Protein AF-A0A969I1M7-F1 (afdb_monomer)

Mean predicted aligned error: 9.55 Å

Secondary structure (DSSP, 8-state):
-------PPPPPHHHHHHHHHHHHHTSSS----GGGG-SHHHHHHHHHHHTSTT--GGGG-

Foldseek 3Di:
DDDDPPPPPDDDPVRVQVVQQVVQCPDVVRDHDCVVLDDPVSVVVVVVVLPDPVNCPNVPD

pLDDT: mean 82.63, std 17.62, range [41.69, 97.75]

Nearest PDB structures (foldseek):
  7scf-assembly2_B  TM=9.645E-01  e=2.495E-03  Mycobacterium tuberculosis
  4pim-assembly1_A  TM=8.419E-01  e=3.542E-03  Mycolicibacterium smegmatis

Structure (mmCIF, N/CA/C/O backbone):
data_AF-A0A969I1M7-F1
#
_entry.id   AF-A0A969I1M7-F1
#
loop_
_atom_site.group_PDB
_atom_site.id
_atom_site.type_symbol
_atom_site.label_atom_id
_atom_site.label_alt_id
_atom_site.label_comp_id
_atom_site.label_asym_id
_atom_site.label_entity_id
_atom_site.label_seq_id
_atom_site.pdbx_PDB_ins_code
_atom_site.Cartn_x
_atom_site.Cartn_y
_atom_site.Cartn_z
_atom_site.occupancy
_atom_site.B_iso_or_equiv
_atom_site.auth_seq_id
_atom_site.auth_comp_id
_atom_site.auth_asym_id
_atom_site.auth_atom_id
_atom_site.pdbx_PDB_model_num
ATOM 1 N N . MET A 1 1 ? 33.250 23.561 -29.599 1.00 43.69 1 MET A N 1
ATOM 2 C CA . MET A 1 1 ? 33.106 22.403 -28.691 1.00 43.69 1 MET A CA 1
ATOM 3 C C . MET A 1 1 ? 32.161 22.795 -27.562 1.00 43.69 1 MET A C 1
ATOM 5 O O . MET A 1 1 ? 32.612 23.363 -26.581 1.00 43.69 1 MET A O 1
ATOM 9 N N . ALA A 1 2 ? 30.853 22.587 -27.720 1.00 41.69 2 ALA A N 1
ATOM 10 C CA . ALA A 1 2 ? 29.877 22.839 -26.660 1.00 41.69 2 ALA A CA 1
ATOM 11 C C . ALA A 1 2 ? 29.302 21.485 -26.244 1.00 41.69 2 ALA A C 1
ATOM 13 O O . ALA A 1 2 ? 28.598 20.842 -27.020 1.00 41.69 2 ALA A O 1
ATOM 14 N N . LYS A 1 3 ? 29.685 21.013 -25.054 1.00 48.84 3 LYS A N 1
ATOM 15 C CA . LYS A 1 3 ? 29.093 19.827 -24.434 1.00 48.84 3 LYS A CA 1
ATOM 16 C C . LYS A 1 3 ? 27.641 20.180 -24.110 1.00 48.84 3 LYS A C 1
ATOM 18 O O . LYS A 1 3 ? 27.402 20.969 -23.204 1.00 48.84 3 LYS A O 1
ATOM 23 N N . HIS A 1 4 ? 26.696 19.646 -24.877 1.00 50.81 4 HIS A N 1
ATOM 24 C CA . HIS A 1 4 ? 25.293 19.640 -24.476 1.00 50.81 4 HIS A CA 1
ATOM 25 C C . HIS A 1 4 ? 25.192 18.744 -23.232 1.00 50.81 4 HIS A C 1
ATOM 27 O O . HIS A 1 4 ? 25.634 17.594 -23.303 1.00 50.81 4 HIS A O 1
ATOM 33 N N . PRO A 1 5 ? 24.685 19.226 -22.086 1.00 54.00 5 PRO A N 1
ATOM 34 C CA . PRO A 1 5 ? 24.328 18.326 -21.005 1.00 54.00 5 PRO A CA 1
ATOM 35 C C . PRO A 1 5 ? 23.158 17.477 -21.506 1.00 54.00 5 PRO A C 1
ATOM 37 O O . PRO A 1 5 ? 22.091 18.001 -21.817 1.00 54.00 5 PRO A O 1
ATOM 40 N N . SER A 1 6 ? 23.371 16.171 -21.646 1.00 49.41 6 SER A N 1
ATOM 41 C CA . SER A 1 6 ? 22.296 15.223 -21.917 1.00 49.41 6 SER A CA 1
ATOM 42 C C . SER A 1 6 ? 21.356 15.217 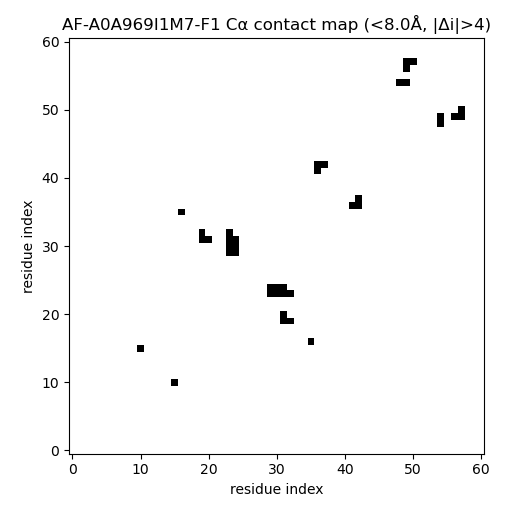-20.713 1.00 49.41 6 SER A C 1
ATOM 44 O O . SER A 1 6 ? 21.591 14.507 -19.737 1.00 49.41 6 SER A O 1
ATOM 46 N N . THR A 1 7 ? 20.312 16.041 -20.751 1.00 49.72 7 THR A N 1
ATOM 47 C CA . THR A 1 7 ? 19.194 15.942 -19.817 1.00 49.72 7 THR A CA 1
ATOM 48 C C . THR A 1 7 ? 18.470 14.643 -20.134 1.00 49.72 7 THR A C 1
ATOM 50 O O . THR A 1 7 ? 17.717 14.562 -21.101 1.00 49.72 7 THR A O 1
ATOM 53 N N . ILE A 1 8 ? 18.740 13.600 -19.351 1.00 57.69 8 ILE A N 1
ATOM 54 C CA . ILE A 1 8 ? 17.922 12.389 -19.365 1.00 57.69 8 ILE A CA 1
ATOM 55 C C . ILE A 1 8 ? 16.538 12.825 -18.860 1.00 57.69 8 ILE A C 1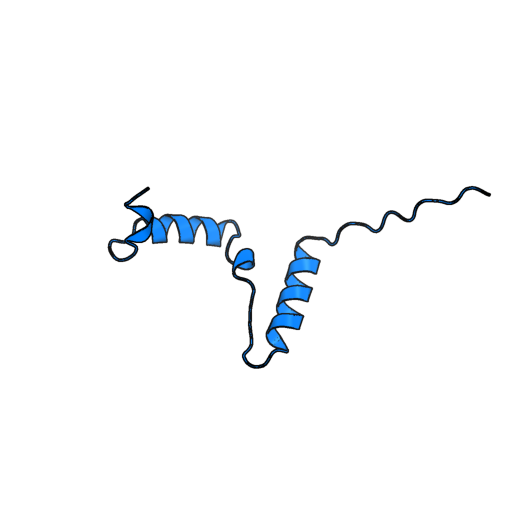
ATOM 57 O O . ILE A 1 8 ? 16.460 13.335 -17.738 1.00 57.69 8 ILE A O 1
ATOM 61 N N . PRO A 1 9 ? 15.461 12.708 -19.658 1.00 59.97 9 PRO A N 1
ATOM 62 C CA . PRO A 1 9 ? 14.131 13.002 -19.153 1.00 59.97 9 PRO A CA 1
ATOM 63 C C . PRO A 1 9 ? 13.837 12.050 -17.993 1.00 59.97 9 PRO A C 1
ATOM 65 O O . PRO A 1 9 ? 14.120 10.853 -18.074 1.00 59.97 9 PRO A O 1
ATOM 68 N N . ALA A 1 10 ? 13.296 12.588 -16.899 1.00 55.75 10 ALA A N 1
ATOM 69 C CA . ALA A 1 10 ? 12.787 11.752 -15.823 1.00 55.75 10 ALA A CA 1
ATOM 70 C C . ALA A 1 10 ? 11.752 10.772 -16.411 1.00 55.75 10 ALA A C 1
ATOM 72 O O . ALA A 1 10 ? 10.964 11.183 -17.270 1.00 55.75 10 ALA A O 1
ATOM 73 N N . PRO A 1 11 ? 11.756 9.492 -16.001 1.00 58.56 11 PRO A N 1
ATOM 74 C CA . PRO A 1 11 ? 10.799 8.526 -16.521 1.00 58.56 11 PRO A CA 1
ATOM 75 C C . PRO A 1 11 ? 9.375 9.017 -16.252 1.00 58.56 11 PRO A C 1
ATOM 77 O O . PRO A 1 11 ? 9.075 9.510 -15.159 1.00 58.56 11 PRO A O 1
ATOM 80 N N . ALA A 1 12 ? 8.490 8.881 -17.240 1.00 74.31 12 ALA A N 1
ATOM 81 C CA . ALA A 1 12 ? 7.080 9.170 -17.034 1.00 74.31 12 ALA A CA 1
ATOM 82 C C . ALA A 1 12 ? 6.528 8.234 -15.943 1.00 74.31 12 ALA A C 1
ATOM 84 O O . ALA A 1 12 ? 6.957 7.084 -15.817 1.00 74.31 12 ALA A O 1
ATOM 85 N N . LYS A 1 13 ? 5.556 8.704 -15.148 1.00 77.50 13 LYS A N 1
ATOM 86 C CA . LYS A 1 13 ? 4.953 7.923 -14.046 1.00 77.50 13 LYS A CA 1
ATOM 87 C C . LYS A 1 13 ? 4.463 6.539 -14.514 1.00 77.50 13 LYS A C 1
ATOM 89 O O . LYS A 1 13 ? 4.593 5.565 -13.779 1.00 77.50 13 LYS A O 1
ATOM 94 N N . THR A 1 14 ? 3.978 6.447 -15.753 1.00 84.50 14 THR A N 1
ATOM 95 C CA . THR A 1 14 ? 3.556 5.198 -16.406 1.00 84.50 14 THR A CA 1
ATOM 96 C C . THR A 1 14 ? 4.714 4.230 -16.649 1.00 84.50 14 THR A C 1
ATOM 98 O O . THR A 1 14 ? 4.576 3.041 -16.370 1.00 84.50 14 THR A O 1
ATOM 101 N N . ASP A 1 15 ? 5.871 4.721 -17.099 1.00 89.88 15 ASP A N 1
ATOM 102 C CA . ASP A 1 15 ? 7.052 3.884 -17.345 1.00 89.88 15 ASP A CA 1
ATOM 103 C C . ASP A 1 15 ? 7.621 3.350 -16.028 1.00 89.88 15 ASP A C 1
ATOM 105 O O . ASP A 1 15 ? 8.013 2.186 -15.926 1.00 89.88 15 ASP A O 1
ATOM 109 N N . ALA A 1 16 ? 7.619 4.186 -14.987 1.00 89.81 16 ALA A N 1
ATOM 110 C CA . ALA A 1 16 ? 8.028 3.780 -13.647 1.00 89.81 16 ALA A CA 1
ATOM 111 C C . ALA A 1 16 ? 7.113 2.679 -13.077 1.00 89.81 16 ALA A C 1
ATOM 113 O O . ALA A 1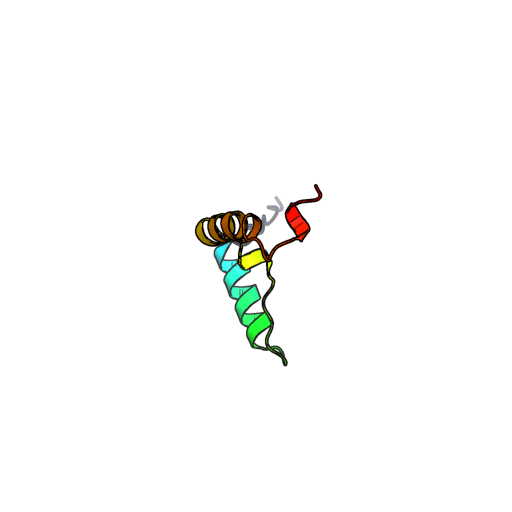 16 ? 7.612 1.697 -12.521 1.00 89.81 16 ALA A O 1
ATOM 114 N N . LEU A 1 17 ? 5.792 2.804 -13.262 1.00 91.69 17 LEU A N 1
ATOM 115 C CA . LEU A 1 17 ? 4.825 1.777 -12.869 1.00 91.69 17 LEU A CA 1
ATOM 116 C C . LEU A 1 17 ? 5.046 0.474 -13.646 1.00 91.69 17 LEU A C 1
ATOM 118 O O . LEU A 1 17 ? 5.184 -0.584 -13.033 1.00 91.69 17 LEU A O 1
ATOM 122 N N . ALA A 1 18 ? 5.117 0.543 -14.978 1.00 94.69 18 ALA A N 1
ATOM 123 C CA . ALA A 1 18 ? 5.269 -0.634 -15.832 1.00 94.69 18 ALA A CA 1
ATOM 124 C C . ALA A 1 18 ? 6.540 -1.426 -15.493 1.00 94.69 18 ALA A C 1
ATOM 126 O O . ALA A 1 18 ? 6.479 -2.643 -15.303 1.00 94.69 18 ALA A O 1
ATOM 127 N N . ASN A 1 19 ? 7.673 -0.736 -15.331 1.00 94.88 19 ASN A N 1
ATOM 128 C CA . ASN A 1 19 ? 8.933 -1.366 -14.936 1.00 94.88 19 ASN A CA 1
ATOM 129 C C . ASN A 1 19 ? 8.839 -1.994 -13.539 1.00 94.88 19 ASN A C 1
ATOM 131 O O . ASN A 1 19 ? 9.227 -3.146 -13.352 1.00 94.88 19 ASN A O 1
ATOM 135 N N . SER A 1 20 ? 8.253 -1.280 -12.570 1.00 93.56 20 SER A N 1
ATOM 136 C CA . SER A 1 20 ? 8.079 -1.794 -11.207 1.00 93.56 20 SER A CA 1
ATOM 137 C C . SER A 1 20 ? 7.204 -3.053 -11.158 1.00 93.56 20 SER A C 1
ATOM 139 O O . SER A 1 20 ? 7.527 -3.990 -10.423 1.00 93.56 20 SER A O 1
ATOM 141 N N . VAL A 1 21 ? 6.130 -3.102 -11.953 1.00 95.31 21 VAL A N 1
ATOM 142 C CA . VAL A 1 21 ? 5.256 -4.278 -12.078 1.00 95.31 21 VAL A CA 1
ATOM 143 C C . VAL A 1 21 ? 6.008 -5.441 -12.720 1.00 95.31 21 VAL A C 1
ATOM 145 O O . VAL A 1 21 ? 5.989 -6.546 -12.178 1.00 95.31 21 VAL A O 1
ATOM 148 N N . LEU A 1 22 ? 6.693 -5.210 -13.844 1.00 96.88 22 LEU A N 1
ATOM 149 C CA . LEU A 1 22 ? 7.438 -6.257 -14.550 1.00 96.88 22 LEU A CA 1
ATOM 150 C C . LEU A 1 22 ? 8.504 -6.899 -13.654 1.00 96.88 22 LEU A C 1
ATOM 152 O O . LEU A 1 22 ? 8.584 -8.128 -13.581 1.00 96.88 22 LEU A O 1
ATOM 156 N N . ASP A 1 23 ? 9.277 -6.089 -12.932 1.00 96.06 23 ASP A N 1
ATOM 157 C CA . ASP A 1 23 ? 10.300 -6.582 -12.009 1.00 96.06 23 ASP A CA 1
ATOM 158 C C . ASP A 1 23 ? 9.689 -7.335 -10.825 1.00 96.06 23 ASP A C 1
ATOM 160 O O . ASP A 1 23 ? 10.181 -8.394 -10.428 1.00 96.06 23 ASP A O 1
ATOM 164 N N . GLY A 1 24 ? 8.584 -6.828 -10.279 1.00 96.31 24 GLY A N 1
ATOM 165 C CA . GLY A 1 24 ? 7.858 -7.463 -9.184 1.00 96.31 24 GLY A CA 1
ATOM 166 C C . GLY A 1 24 ? 7.258 -8.824 -9.548 1.00 96.31 24 GLY A C 1
ATOM 167 O O . GLY A 1 24 ? 7.310 -9.766 -8.750 1.00 96.31 24 GLY A O 1
ATOM 168 N N . MET A 1 25 ? 6.742 -8.961 -10.773 1.00 97.38 25 MET A N 1
ATOM 169 C CA . MET A 1 25 ? 6.143 -10.204 -11.273 1.00 97.38 25 MET A CA 1
ATOM 170 C C . MET A 1 25 ? 7.171 -11.290 -11.614 1.00 97.38 25 MET A C 1
ATOM 172 O O . MET A 1 25 ? 6.810 -12.465 -11.662 1.00 97.38 25 MET A O 1
ATOM 176 N N . ARG A 1 26 ? 8.444 -10.925 -11.805 1.00 97.31 26 ARG A N 1
ATOM 177 C CA . ARG A 1 26 ? 9.556 -11.871 -12.009 1.00 97.31 26 ARG A CA 1
ATOM 178 C C . ARG A 1 26 ? 10.099 -12.475 -10.707 1.00 97.31 26 ARG A C 1
ATOM 180 O O . ARG A 1 26 ? 10.881 -13.420 -10.764 1.00 97.31 26 ARG A O 1
ATOM 187 N N . LYS A 1 27 ? 9.727 -11.941 -9.538 1.00 97.38 27 LYS A N 1
ATOM 188 C CA . LYS A 1 27 ? 10.194 -12.433 -8.230 1.00 97.38 27 LYS A CA 1
ATOM 189 C C . LYS A 1 27 ? 9.438 -13.683 -7.770 1.00 97.38 27 LYS A C 1
ATOM 191 O O . LYS A 1 27 ? 8.296 -13.927 -8.160 1.00 97.38 27 LYS A O 1
ATOM 196 N N . HIS A 1 28 ? 10.069 -14.432 -6.864 1.00 96.31 28 HIS A N 1
ATOM 197 C CA . HIS A 1 28 ? 9.488 -15.591 -6.187 1.00 96.31 28 HIS A CA 1
ATOM 198 C C . HIS A 1 28 ? 9.671 -15.459 -4.661 1.00 96.31 28 HIS A C 1
ATOM 200 O O . HIS A 1 28 ? 10.780 -15.677 -4.174 1.00 96.31 28 HIS A O 1
ATOM 206 N N . PRO A 1 29 ? 8.616 -15.087 -3.905 1.00 95.00 29 PRO A N 1
ATOM 207 C CA . PRO A 1 29 ? 7.243 -14.834 -4.361 1.00 95.00 29 PRO A CA 1
ATOM 208 C C . PRO A 1 29 ? 7.112 -13.539 -5.181 1.00 95.00 29 PRO A C 1
ATOM 210 O O . PRO A 1 29 ? 7.945 -12.639 -5.075 1.00 95.00 29 PRO A O 1
ATOM 213 N N . ARG A 1 30 ? 6.049 -13.445 -5.992 1.00 97.75 30 ARG A N 1
ATOM 214 C CA . ARG A 1 30 ? 5.713 -12.220 -6.736 1.00 97.75 30 ARG A CA 1
ATOM 215 C C . ARG A 1 30 ? 5.385 -11.093 -5.763 1.00 97.75 30 ARG A C 1
ATOM 217 O O . ARG A 1 30 ? 4.733 -11.329 -4.747 1.00 97.75 30 ARG A O 1
ATOM 224 N N . GLN A 1 31 ? 5.822 -9.881 -6.082 1.00 96.88 31 GLN A N 1
ATOM 225 C CA . GLN A 1 31 ? 5.680 -8.713 -5.208 1.00 96.88 31 GLN A CA 1
ATOM 226 C C . GLN A 1 31 ? 5.263 -7.478 -6.006 1.00 96.88 31 GLN A C 1
ATOM 228 O O . GLN A 1 31 ? 5.576 -7.370 -7.187 1.00 96.88 31 GLN A O 1
ATOM 233 N N . LEU A 1 32 ? 4.602 -6.527 -5.347 1.00 94.81 32 LEU A N 1
ATOM 234 C CA . LEU A 1 32 ? 4.297 -5.202 -5.885 1.00 94.81 32 LEU A CA 1
ATOM 235 C C . LEU A 1 32 ? 4.480 -4.167 -4.771 1.00 94.81 32 LEU A C 1
ATOM 237 O O . LEU A 1 32 ? 4.132 -4.434 -3.623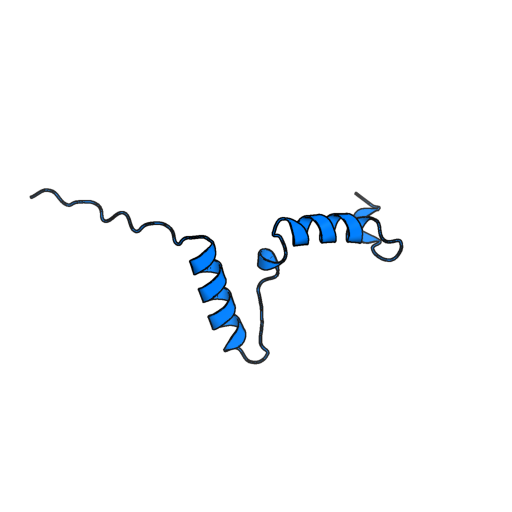 1.00 94.81 32 LEU A O 1
ATOM 241 N N . SER A 1 33 ? 5.046 -3.003 -5.099 1.00 93.12 33 SER A N 1
ATOM 242 C CA . SER A 1 33 ? 5.153 -1.908 -4.132 1.00 93.12 33 SER A CA 1
ATOM 243 C C . SER A 1 33 ? 3.761 -1.340 -3.823 1.00 93.12 33 SER A C 1
AT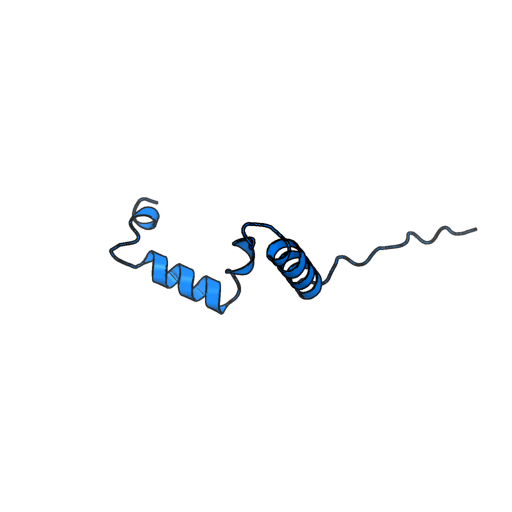OM 245 O O . SER A 1 33 ? 3.039 -1.016 -4.769 1.00 93.12 33 SER A O 1
ATOM 247 N N . PRO A 1 34 ? 3.389 -1.150 -2.542 1.00 93.00 34 PRO A N 1
ATOM 248 C CA . PRO A 1 34 ? 2.081 -0.613 -2.174 1.00 93.00 34 PRO A CA 1
ATOM 249 C C . PRO A 1 34 ? 1.892 0.848 -2.596 1.00 93.00 34 PRO A C 1
ATOM 251 O O . PRO A 1 34 ? 0.765 1.322 -2.634 1.00 93.00 34 PRO A O 1
ATOM 254 N N . VAL A 1 35 ? 2.966 1.560 -2.965 1.00 92.50 35 VAL A N 1
ATOM 255 C CA . VAL A 1 35 ? 2.887 2.942 -3.478 1.00 92.50 35 VAL A CA 1
ATOM 256 C C . VAL A 1 35 ? 1.963 3.061 -4.696 1.00 92.50 35 VAL A C 1
ATOM 258 O O . VAL A 1 35 ? 1.355 4.103 -4.913 1.00 92.50 35 VAL A O 1
ATOM 261 N N . TRP A 1 36 ? 1.832 1.984 -5.475 1.00 93.06 36 TRP A N 1
ATOM 262 C CA . TRP A 1 36 ? 0.993 1.951 -6.669 1.00 93.06 36 TRP A CA 1
ATOM 263 C C . TRP A 1 36 ? -0.491 1.727 -6.371 1.00 93.06 36 TRP A C 1
ATOM 265 O O . TRP A 1 36 ? -1.292 1.800 -7.295 1.00 93.06 36 TRP A O 1
ATOM 275 N N . PHE A 1 37 ? -0.869 1.484 -5.111 1.00 92.62 37 PHE A N 1
ATOM 276 C CA . PHE A 1 37 ? -2.273 1.418 -4.711 1.00 92.62 37 PHE A CA 1
ATOM 277 C C . PHE A 1 37 ? -2.923 2.790 -4.569 1.00 92.62 37 PHE A C 1
ATOM 279 O O . PHE A 1 37 ? -4.136 2.837 -4.493 1.00 92.62 37 PHE A O 1
ATOM 286 N N . TYR A 1 38 ? -2.162 3.887 -4.540 1.00 92.38 38 TYR A N 1
ATOM 287 C CA . TYR A 1 38 ? -2.684 5.222 -4.231 1.00 92.38 38 TYR A CA 1
ATOM 288 C C . TYR A 1 38 ? -2.785 6.103 -5.483 1.00 92.38 38 TYR A C 1
ATOM 290 O O . TYR A 1 38 ? -2.094 7.115 -5.626 1.00 92.38 38 TYR A O 1
ATOM 298 N N . ASP A 1 39 ? -3.628 5.695 -6.430 1.00 92.31 39 ASP A N 1
ATOM 299 C CA . ASP A 1 39 ? -4.180 6.612 -7.430 1.00 92.31 39 ASP A CA 1
ATOM 300 C C . ASP A 1 39 ? -5.428 7.323 -6.870 1.00 92.31 39 ASP A C 1
ATOM 302 O O . ASP A 1 39 ? -5.675 7.291 -5.665 1.00 92.31 39 ASP A O 1
ATOM 306 N N . GLU A 1 40 ? -6.190 8.027 -7.708 1.00 95.38 40 GLU A N 1
ATOM 307 C CA . GLU A 1 40 ? -7.400 8.734 -7.265 1.00 95.38 40 GLU A CA 1
ATOM 308 C C . GLU A 1 40 ? -8.404 7.789 -6.585 1.00 95.38 40 GLU A C 1
ATOM 310 O O . GLU A 1 40 ? -8.852 8.050 -5.468 1.00 95.38 40 GLU A O 1
ATOM 315 N N . LEU A 1 41 ? -8.701 6.653 -7.222 1.00 96.19 41 LEU A N 1
ATOM 316 C CA . LEU A 1 41 ? -9.629 5.663 -6.683 1.00 96.19 41 LEU A 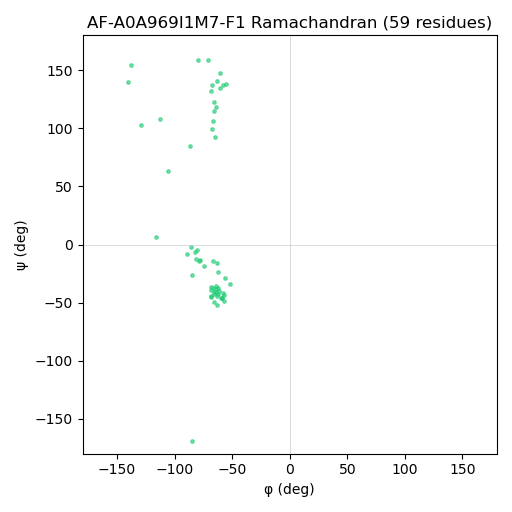CA 1
ATOM 317 C C . LEU A 1 41 ? -9.054 4.988 -5.439 1.00 96.19 41 LEU A C 1
ATOM 319 O O . LEU A 1 41 ? -9.751 4.810 -4.444 1.00 96.19 41 LEU A O 1
ATOM 323 N N . GLY A 1 42 ? -7.786 4.608 -5.489 1.00 95.25 42 GLY A N 1
ATOM 324 C CA . GLY A 1 42 ? -7.110 3.948 -4.389 1.00 95.25 42 GLY A CA 1
ATOM 325 C C . GLY A 1 42 ? -6.988 4.812 -3.137 1.00 95.25 42 GLY A C 1
ATOM 326 O O . GLY A 1 42 ? -7.154 4.308 -2.029 1.00 95.25 42 GLY A O 1
ATOM 327 N N . SER A 1 43 ? -6.788 6.120 -3.311 1.00 96.06 43 SER A N 1
ATOM 328 C CA . SER A 1 43 ? -6.789 7.082 -2.202 1.00 96.06 43 SER A CA 1
ATOM 329 C C . SER A 1 43 ? -8.191 7.230 -1.610 1.00 96.06 43 SER A C 1
ATOM 331 O O . SER A 1 43 ? -8.350 7.108 -0.401 1.00 96.06 43 SER A O 1
ATOM 333 N N . PHE A 1 44 ? -9.223 7.364 -2.453 1.00 96.75 44 PHE A N 1
ATOM 334 C CA . PHE A 1 44 ? -10.615 7.379 -1.992 1.00 96.75 44 PHE A CA 1
ATOM 335 C C . PHE A 1 44 ? -10.981 6.105 -1.212 1.00 96.75 44 PHE A C 1
ATOM 337 O O . PHE A 1 44 ? -11.618 6.169 -0.162 1.00 96.75 44 PHE A O 1
ATOM 344 N N . LEU A 1 45 ? -10.573 4.931 -1.699 1.00 96.88 45 LEU A N 1
ATOM 345 C CA . LEU A 1 45 ? -10.803 3.668 -0.996 1.00 96.88 45 LEU A CA 1
ATOM 346 C C . LEU A 1 45 ? -10.067 3.624 0.343 1.00 96.88 45 LEU A C 1
ATOM 348 O O . LEU A 1 45 ? -10.645 3.154 1.319 1.00 96.88 45 LEU A O 1
ATOM 352 N N . PHE A 1 46 ? -8.830 4.119 0.403 1.00 93.94 46 PHE A N 1
ATOM 353 C CA . PHE A 1 46 ? -8.082 4.215 1.653 1.00 93.94 46 PHE A CA 1
ATOM 354 C C . PHE A 1 46 ? -8.810 5.092 2.677 1.00 93.94 46 PHE A C 1
ATOM 356 O O . PHE A 1 46 ? -9.001 4.646 3.805 1.00 93.94 46 PHE A O 1
ATOM 363 N N . ASP A 1 47 ? -9.315 6.259 2.273 1.00 93.31 47 ASP A N 1
ATOM 364 C CA . ASP A 1 47 ? -10.096 7.135 3.157 1.00 93.31 47 ASP A CA 1
ATOM 365 C C . ASP A 1 47 ? -11.337 6.419 3.715 1.00 93.31 47 ASP A C 1
ATOM 367 O O . ASP A 1 47 ? -11.619 6.490 4.907 1.00 93.31 47 ASP A O 1
ATOM 371 N N . ASN A 1 48 ? -12.045 5.645 2.886 1.00 95.12 48 ASN A N 1
ATOM 372 C CA . ASN A 1 48 ? -13.191 4.855 3.350 1.00 95.12 48 ASN A CA 1
ATOM 373 C C . ASN A 1 48 ? -12.776 3.709 4.287 1.00 95.12 48 ASN A C 1
ATOM 375 O O . ASN A 1 48 ? -13.497 3.400 5.234 1.00 95.12 48 ASN A O 1
ATOM 379 N N . ILE A 1 49 ? -11.626 3.072 4.040 1.00 93.69 49 ILE A N 1
ATOM 380 C CA . ILE A 1 49 ? -11.080 2.030 4.922 1.00 93.69 49 ILE A CA 1
ATOM 381 C C . ILE A 1 49 ? -10.768 2.611 6.307 1.00 93.69 49 ILE A C 1
ATOM 383 O O . ILE A 1 49 ? -11.017 1.940 7.308 1.00 93.69 49 ILE A O 1
ATOM 387 N N . CYS A 1 50 ? -10.284 3.853 6.378 1.00 91.38 50 CYS A N 1
ATOM 388 C CA . CYS A 1 50 ? -9.966 4.539 7.631 1.00 91.38 50 CYS A CA 1
ATOM 389 C C . CYS A 1 50 ? -11.178 4.751 8.553 1.00 91.38 50 CYS A C 1
ATOM 391 O O . CYS A 1 50 ? -10.994 4.855 9.766 1.00 91.38 50 CYS A O 1
ATOM 393 N N . GLU A 1 51 ? -12.393 4.766 8.001 1.00 90.50 51 GLU A N 1
ATOM 394 C CA . GLU A 1 51 ? -13.652 4.914 8.744 1.00 90.50 51 GLU A CA 1
ATOM 395 C C . GLU A 1 51 ? -14.243 3.569 9.213 1.00 90.50 51 GLU A C 1
ATOM 397 O O . GLU A 1 51 ? -15.213 3.540 9.978 1.00 90.50 51 GLU A O 1
ATOM 402 N N . LEU A 1 52 ? -13.687 2.431 8.773 1.00 92.38 52 LEU A N 1
ATOM 403 C CA . LEU A 1 52 ? -14.216 1.116 9.135 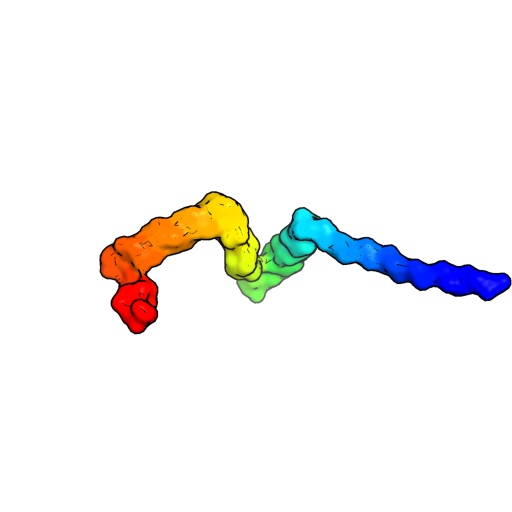1.00 92.38 52 LEU A CA 1
ATOM 404 C C . LEU A 1 52 ? -14.027 0.825 10.635 1.00 92.38 52 LEU A C 1
ATOM 406 O O . LEU A 1 52 ? -12.937 1.032 11.185 1.00 92.38 52 LEU A O 1
ATOM 410 N N . PRO A 1 53 ? -15.043 0.255 11.315 1.00 88.69 53 PRO A N 1
ATOM 411 C CA . PRO A 1 53 ? -14.950 -0.088 12.731 1.00 88.69 53 PRO A CA 1
ATOM 412 C C . PRO A 1 53 ? -13.885 -1.157 13.031 1.00 88.69 53 PRO A C 1
ATOM 414 O O . PRO A 1 53 ? -13.457 -1.262 14.1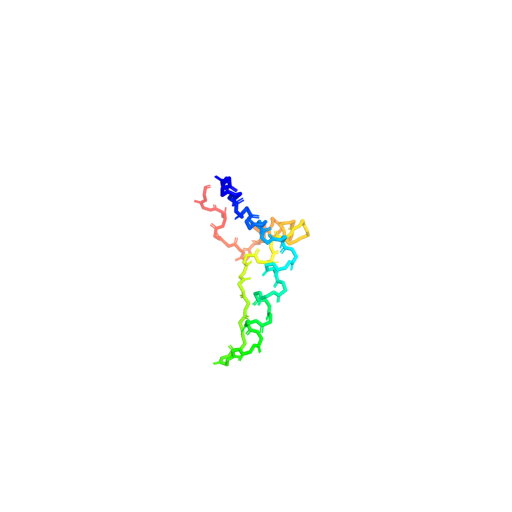83 1.00 88.69 53 PRO A O 1
ATOM 417 N N . GLU A 1 54 ? -13.394 -1.888 12.034 1.00 90.56 54 GLU A N 1
ATOM 418 C CA . GLU A 1 54 ? -12.282 -2.837 12.139 1.00 90.56 54 GLU A CA 1
ATOM 419 C C . GLU A 1 54 ? -10.900 -2.175 11.989 1.00 90.56 54 GLU A C 1
ATOM 421 O O . GLU A 1 54 ? -9.915 -2.679 12.535 1.00 90.56 54 GLU A O 1
ATOM 426 N N . TYR A 1 55 ? -10.805 -1.038 11.290 1.00 86.31 55 TYR A N 1
ATOM 427 C CA . TYR A 1 55 ? -9.547 -0.317 11.091 1.00 86.31 55 TYR A CA 1
ATOM 428 C C . TYR A 1 55 ? -9.318 0.626 12.278 1.00 86.31 55 TYR A C 1
ATOM 430 O O . TYR A 1 55 ? -9.748 1.776 12.315 1.00 86.31 55 TYR A O 1
ATOM 438 N N . TYR A 1 56 ? -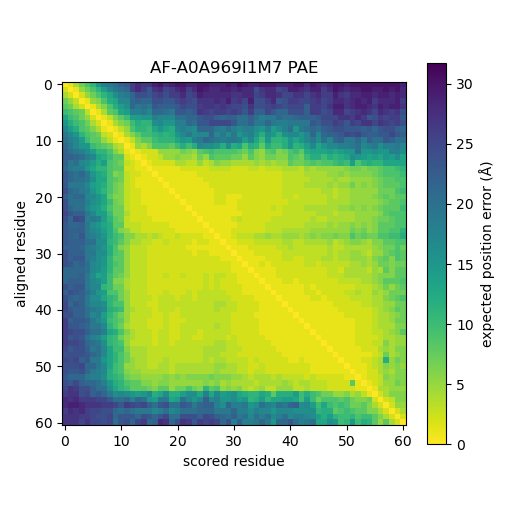8.736 0.085 13.347 1.00 73.00 56 TYR A N 1
ATOM 439 C CA . TYR A 1 56 ? -8.573 0.804 14.616 1.00 73.00 56 TYR A CA 1
ATOM 440 C C . TYR A 1 56 ? -7.402 1.798 14.614 1.00 73.00 56 TYR A C 1
ATOM 442 O O . TYR A 1 56 ? -7.316 2.625 15.516 1.00 73.00 56 TYR A O 1
ATOM 450 N N . LEU A 1 57 ? -6.501 1.720 13.627 1.00 72.75 57 LEU A N 1
ATOM 451 C CA . LEU A 1 57 ? -5.232 2.453 13.635 1.00 72.75 57 LEU A CA 1
ATOM 452 C C . LEU A 1 57 ? -5.427 3.976 13.529 1.00 72.75 57 LEU A C 1
ATOM 454 O O . LEU A 1 57 ? -4.748 4.727 14.220 1.00 72.75 57 LEU A O 1
ATOM 458 N N . THR A 1 58 ? -6.400 4.421 12.734 1.00 59.12 58 THR A N 1
ATOM 459 C CA . THR A 1 58 ? -6.687 5.841 12.448 1.00 59.12 58 THR A CA 1
ATOM 460 C C . THR A 1 58 ? -7.529 6.543 13.509 1.00 59.12 58 THR A C 1
ATOM 462 O O . THR A 1 58 ? -7.704 7.752 13.443 1.00 59.12 58 THR A O 1
ATOM 465 N N . ARG A 1 59 ? -8.046 5.825 14.514 1.00 59.88 59 ARG A N 1
ATOM 466 C CA . ARG A 1 59 ? -8.881 6.410 15.583 1.00 59.88 59 ARG A CA 1
ATOM 467 C C . ARG A 1 59 ? -8.090 7.001 16.751 1.00 59.88 59 ARG A C 1
ATOM 469 O O . ARG A 1 59 ? -8.691 7.515 17.690 1.00 59.88 59 ARG A O 1
ATOM 476 N N . THR A 1 60 ? -6.767 6.892 16.709 1.00 58.16 60 THR A N 1
ATOM 477 C CA . THR A 1 60 ? -5.865 7.259 17.811 1.00 58.16 60 THR A CA 1
ATOM 478 C C . THR A 1 60 ? -4.916 8.416 17.486 1.00 58.16 60 THR A C 1
ATOM 480 O O . THR A 1 60 ? -4.050 8.702 18.311 1.00 58.16 60 THR A O 1
ATOM 483 N N . GLU A 1 61 ? -5.061 9.060 16.323 1.00 57.59 61 GLU A N 1
ATOM 484 C CA . GLU A 1 61 ? -4.235 10.204 15.887 1.00 57.59 61 GLU A CA 1
ATOM 485 C C . GLU A 1 61 ? -4.842 11.572 16.230 1.00 57.59 61 GLU A C 1
ATOM 487 O O . GLU A 1 61 ? -6.089 11.684 16.290 1.00 57.59 61 GLU A O 1
#

Sequence (61 aa):
MAKHPSTIPAPAKTDALANSVLDGMRKHPRQLSPVWFYDELGSFLFDNICELPEYYLTRTE

Solvent-accessible surface area (backbone atoms only — not comparable to full-atom values): 3971 Å² total; per-residue (Å²): 142,79,84,74,78,82,76,74,76,77,76,53,73,66,56,54,49,53,52,51,47,55,57,18,64,72,39,89,75,64,48,72,72,71,77,76,53,60,48,76,65,37,44,54,50,49,59,57,48,52,69,35,92,84,41,62,77,67,77,76,118

Radius of gyration: 18.89 Å; Cα contacts (8 Å, |Δi|>4): 20; chains: 1; bounding box: 48×38×46 Å